Protein AF-A0A444KFA4-F1 (afdb_monomer_lite)

Structure (mmCIF, N/CA/C/O backbone):
data_AF-A0A444KFA4-F1
#
_entry.id   AF-A0A444KFA4-F1
#
loop_
_atom_site.group_PDB
_atom_site.id
_atom_site.type_symbol
_atom_site.label_atom_id
_atom_site.label_alt_id
_atom_site.label_comp_id
_atom_site.label_asym_id
_atom_sit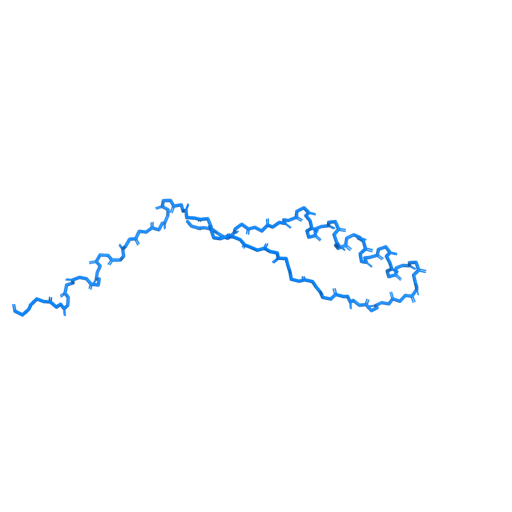e.label_entity_id
_atom_site.label_seq_id
_atom_si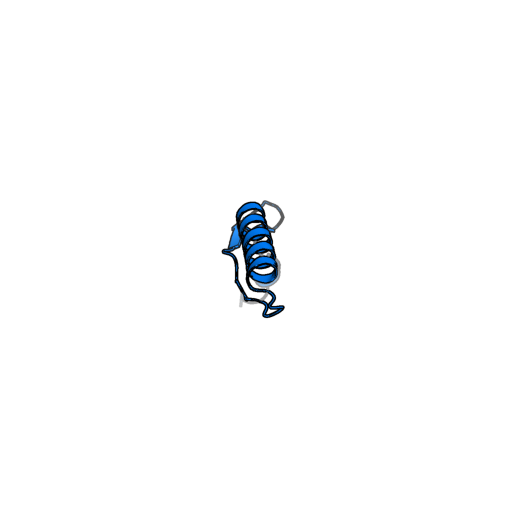te.pdbx_PDB_ins_code
_atom_site.Cartn_x
_atom_site.Cartn_y
_atom_site.Cartn_z
_atom_site.occupancy
_atom_site.B_iso_or_equiv
_atom_site.auth_seq_id
_atom_site.auth_comp_id
_atom_site.auth_asym_id
_atom_site.auth_atom_id
_atom_site.pdbx_PDB_model_num
ATOM 1 N N . THR A 1 1 ? 17.414 6.441 -10.178 1.00 92.12 1 THR A N 1
ATOM 2 C CA . THR A 1 1 ? 16.861 5.189 -9.658 1.00 92.12 1 THR A CA 1
ATOM 3 C C . THR A 1 1 ? 16.122 5.459 -8.375 1.00 92.12 1 THR A C 1
ATOM 5 O O . THR A 1 1 ? 16.602 6.238 -7.562 1.00 92.12 1 THR A O 1
ATOM 8 N N . SER A 1 2 ? 14.937 4.880 -8.227 1.00 95.75 2 SER A N 1
ATOM 9 C CA . SER A 1 2 ? 14.059 5.023 -7.060 1.00 95.75 2 SER A CA 1
ATOM 10 C C . SER A 1 2 ? 13.264 3.735 -6.852 1.00 95.75 2 SER A C 1
ATOM 12 O O . SER A 1 2 ? 13.071 2.987 -7.805 1.00 95.75 2 SER A O 1
ATOM 14 N N . VAL A 1 3 ? 12.750 3.498 -5.647 1.00 95.94 3 VAL A N 1
ATOM 15 C CA . VAL A 1 3 ? 11.767 2.434 -5.395 1.00 95.94 3 VAL A CA 1
ATOM 16 C C . VAL A 1 3 ? 10.380 3.067 -5.387 1.00 95.94 3 VAL A C 1
ATOM 18 O O . VAL A 1 3 ? 10.116 3.964 -4.590 1.00 95.94 3 VAL A O 1
ATOM 21 N N . ALA A 1 4 ? 9.516 2.643 -6.304 1.00 96.12 4 ALA A N 1
ATOM 22 C CA . ALA A 1 4 ? 8.108 3.007 -6.287 1.00 96.12 4 ALA A CA 1
ATOM 23 C C . ALA A 1 4 ? 7.356 2.119 -5.294 1.00 96.12 4 ALA A C 1
ATOM 25 O O . ALA A 1 4 ? 7.590 0.910 -5.225 1.00 96.12 4 ALA A O 1
ATOM 26 N N . VAL A 1 5 ? 6.440 2.736 -4.553 1.00 96.25 5 VAL A N 1
ATOM 27 C CA . VAL A 1 5 ? 5.572 2.081 -3.573 1.00 96.25 5 VAL A CA 1
ATOM 28 C C . VAL A 1 5 ? 4.118 2.420 -3.884 1.00 96.25 5 VAL A C 1
ATOM 30 O O . VAL A 1 5 ? 3.821 3.527 -4.338 1.00 96.25 5 VAL A O 1
ATOM 33 N N . ASP A 1 6 ? 3.208 1.489 -3.610 1.00 95.62 6 ASP A N 1
ATOM 34 C CA . ASP A 1 6 ? 1.765 1.746 -3.653 1.00 95.62 6 ASP A CA 1
ATOM 35 C C . ASP A 1 6 ? 1.318 2.488 -2.381 1.00 95.62 6 ASP A C 1
ATOM 37 O O . ASP A 1 6 ? 0.803 1.901 -1.427 1.00 95.62 6 ASP A O 1
ATOM 41 N N . ALA A 1 7 ? 1.578 3.796 -2.341 1.00 94.62 7 ALA A N 1
ATOM 42 C CA . ALA A 1 7 ? 1.250 4.632 -1.187 1.00 94.62 7 ALA A CA 1
ATOM 43 C C . ALA A 1 7 ? -0.265 4.719 -0.937 1.00 94.62 7 ALA A C 1
ATOM 45 O O . ALA A 1 7 ? -0.697 4.723 0.215 1.00 94.62 7 ALA A O 1
ATOM 46 N N . ALA A 1 8 ? -1.068 4.763 -2.005 1.00 95.38 8 ALA A N 1
ATOM 47 C CA . ALA A 1 8 ? -2.520 4.859 -1.903 1.00 95.38 8 ALA A CA 1
ATOM 48 C C . ALA A 1 8 ? -3.119 3.579 -1.3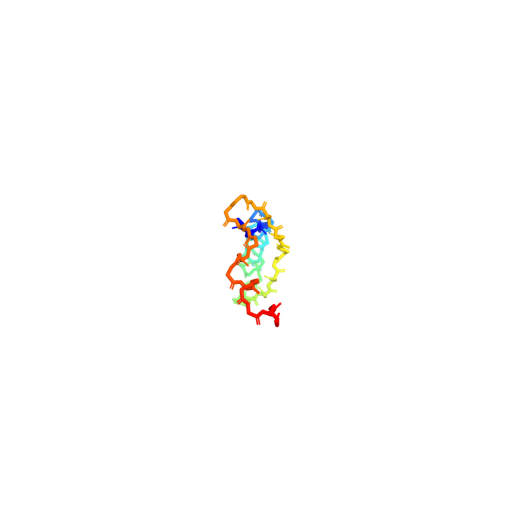05 1.00 95.38 8 ALA A C 1
ATOM 50 O O . ALA A 1 8 ? -3.850 3.657 -0.318 1.00 95.38 8 ALA A O 1
ATOM 51 N N . GLY A 1 9 ? -2.747 2.405 -1.828 1.00 94.94 9 GLY A N 1
ATOM 52 C CA . GLY A 1 9 ? -3.226 1.133 -1.292 1.00 94.94 9 GLY A CA 1
ATOM 53 C C . GLY A 1 9 ? -2.708 0.844 0.118 1.00 94.94 9 GLY A C 1
ATOM 54 O O . GLY A 1 9 ? -3.433 0.268 0.930 1.00 94.94 9 GLY A O 1
ATOM 55 N N . LEU A 1 10 ? -1.490 1.283 0.464 1.00 95.12 10 LEU A N 1
ATOM 56 C CA . LEU A 1 10 ? -1.012 1.240 1.853 1.00 95.12 10 LEU A CA 1
ATOM 57 C C . LEU A 1 10 ? -1.863 2.123 2.778 1.00 95.12 10 LEU A C 1
ATOM 59 O O . LEU A 1 10 ? -2.222 1.684 3.870 1.00 95.12 10 LEU A O 1
ATOM 63 N N . GLY A 1 11 ? -2.223 3.330 2.337 1.00 95.19 11 GLY A N 1
ATOM 64 C CA . GLY A 1 11 ? -3.094 4.238 3.084 1.00 95.19 11 GLY A CA 1
ATOM 65 C C . GLY A 1 11 ? -4.504 3.681 3.293 1.00 95.19 11 GLY A C 1
ATOM 66 O O . GLY A 1 1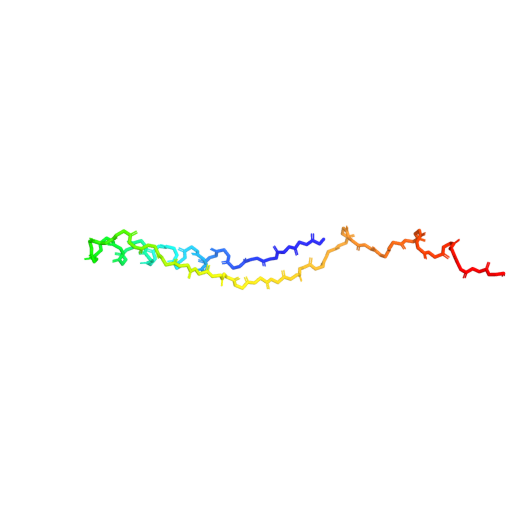1 ? -5.010 3.711 4.414 1.00 95.19 11 GLY A O 1
ATOM 67 N N . GLU A 1 12 ? -5.112 3.112 2.248 1.00 96.19 12 GLU A N 1
ATOM 68 C CA . GLU A 1 12 ? -6.422 2.450 2.330 1.00 96.19 12 GLU A CA 1
ATOM 69 C C . GLU A 1 12 ? -6.409 1.327 3.372 1.00 96.19 12 GLU A C 1
ATOM 71 O O . GLU A 1 12 ? -7.267 1.282 4.257 1.00 96.19 12 GLU A O 1
ATOM 76 N N . ARG A 1 13 ? -5.399 0.450 3.318 1.00 94.50 13 ARG A N 1
ATOM 77 C CA . ARG A 1 13 ? -5.267 -0.655 4.277 1.00 94.50 13 ARG A CA 1
ATOM 78 C C . ARG A 1 13 ? -5.009 -0.164 5.695 1.00 94.50 13 ARG A C 1
ATOM 80 O O . ARG A 1 13 ? -5.583 -0.721 6.628 1.00 94.50 13 ARG A O 1
ATOM 87 N N . ALA A 1 14 ? -4.205 0.884 5.870 1.00 95.44 14 ALA A N 1
ATOM 88 C CA . ALA A 1 14 ? -3.978 1.490 7.180 1.00 95.44 14 ALA A CA 1
ATOM 89 C C . ALA A 1 14 ? -5.281 2.051 7.773 1.00 95.44 14 ALA A C 1
ATOM 91 O O . ALA A 1 14 ? -5.604 1.780 8.932 1.00 95.44 14 ALA A O 1
ATOM 92 N N . ALA A 1 15 ? -6.066 2.771 6.967 1.00 96.62 15 ALA A N 1
ATOM 93 C CA . ALA A 1 15 ? -7.368 3.283 7.379 1.00 96.62 15 ALA A CA 1
ATOM 94 C C . ALA A 1 15 ? -8.332 2.141 7.730 1.00 96.62 15 ALA A C 1
ATOM 96 O O . ALA A 1 15 ? -8.975 2.175 8.780 1.00 96.62 15 ALA A O 1
ATOM 97 N N . HIS A 1 16 ? -8.385 1.095 6.902 1.00 95.38 16 HIS A N 1
ATOM 98 C CA . HIS A 1 16 ? -9.208 -0.082 7.166 1.00 95.38 16 HIS A CA 1
ATOM 99 C C . HIS A 1 16 ? -8.825 -0.757 8.492 1.00 95.38 16 HIS A C 1
ATOM 101 O O . HIS A 1 16 ? -9.698 -1.001 9.327 1.00 95.38 16 HIS A O 1
ATOM 107 N N . ALA A 1 17 ? -7.537 -1.035 8.713 1.00 95.06 17 ALA A N 1
ATOM 108 C CA . ALA A 1 17 ? -7.049 -1.676 9.935 1.00 95.06 17 ALA A CA 1
ATOM 109 C C . ALA A 1 17 ? -7.397 -0.849 11.185 1.00 95.06 17 ALA A C 1
ATOM 111 O O . ALA A 1 17 ? -7.861 -1.393 12.188 1.00 95.06 17 ALA A O 1
ATOM 112 N N . MET A 1 18 ? -7.256 0.479 11.109 1.00 96.12 18 MET A N 1
ATOM 113 C CA . MET A 1 18 ? -7.664 1.391 12.184 1.00 96.12 18 MET A CA 1
ATOM 114 C C . MET A 1 18 ? -9.163 1.302 12.479 1.00 96.12 18 MET A C 1
ATOM 116 O O . MET A 1 18 ? -9.555 1.145 13.637 1.00 96.12 18 MET A O 1
ATOM 120 N N . LEU A 1 19 ? -10.008 1.353 11.447 1.00 96.44 19 LEU A N 1
ATOM 121 C CA . LEU A 1 19 ? -11.459 1.245 11.613 1.00 96.44 19 LEU A CA 1
ATOM 122 C C . LEU A 1 19 ? -11.858 -0.103 12.227 1.00 96.44 19 LEU A C 1
ATOM 124 O O . LEU A 1 19 ? -12.677 -0.143 13.146 1.00 96.44 19 LEU A O 1
ATOM 128 N N . LYS A 1 20 ? -11.233 -1.196 11.783 1.00 96.00 20 LYS A N 1
ATOM 129 C CA . LYS A 1 20 ? -11.456 -2.541 12.326 1.00 96.00 20 LYS A CA 1
ATOM 130 C C . LYS A 1 20 ? -11.041 -2.650 13.794 1.00 96.00 20 LYS A C 1
ATOM 132 O O . LYS A 1 20 ? -11.782 -3.239 14.587 1.00 96.00 20 LYS A O 1
ATOM 137 N N . MET A 1 21 ? -9.909 -2.053 14.174 1.00 96.94 21 MET A N 1
ATOM 138 C CA . MET A 1 21 ? -9.462 -1.977 15.571 1.00 96.94 21 MET A CA 1
ATOM 139 C C . MET A 1 21 ? -10.475 -1.239 16.454 1.00 96.94 21 MET A C 1
ATOM 141 O O . MET A 1 21 ? -10.869 -1.753 17.504 1.00 96.94 21 MET A O 1
ATOM 145 N N . ILE A 1 22 ? -10.969 -0.083 15.997 1.00 96.38 22 ILE A N 1
ATOM 146 C CA . ILE A 1 22 ? -11.981 0.711 16.714 1.00 96.38 22 ILE A CA 1
ATOM 147 C C . ILE A 1 22 ? -13.272 -0.094 16.902 1.00 96.38 22 ILE A C 1
ATOM 149 O O . ILE A 1 22 ? -13.768 -0.217 18.024 1.00 96.38 22 ILE A O 1
ATOM 153 N N . GLN A 1 23 ? -13.802 -0.673 15.821 1.00 96.94 23 GLN A N 1
ATOM 154 C CA . GLN A 1 23 ? -15.062 -1.423 15.850 1.00 96.94 23 GLN A CA 1
ATOM 155 C C . GLN A 1 23 ? -14.975 -2.667 16.740 1.00 96.94 23 GLN A C 1
ATOM 157 O O . GLN 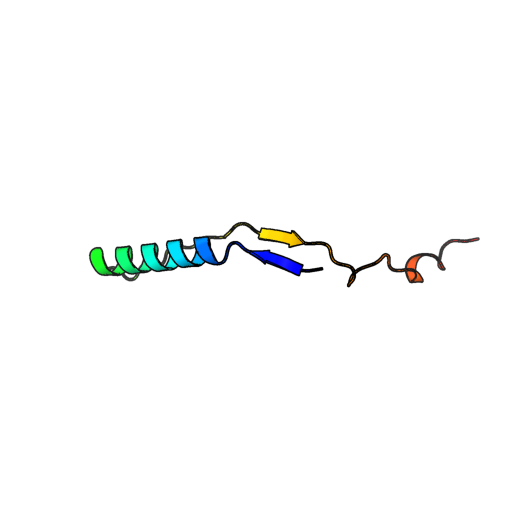A 1 23 ? -15.917 -2.976 17.468 1.00 96.94 23 GLN A O 1
ATOM 162 N N . SER A 1 24 ? -13.826 -3.343 16.729 1.00 96.56 24 SER A N 1
ATOM 163 C CA . SER A 1 24 ? -13.600 -4.563 17.512 1.00 96.56 24 SER A CA 1
ATOM 164 C C . SER A 1 24 ? -13.123 -4.284 18.942 1.00 96.56 24 SER A C 1
ATOM 166 O O . SER A 1 24 ? -12.880 -5.228 19.69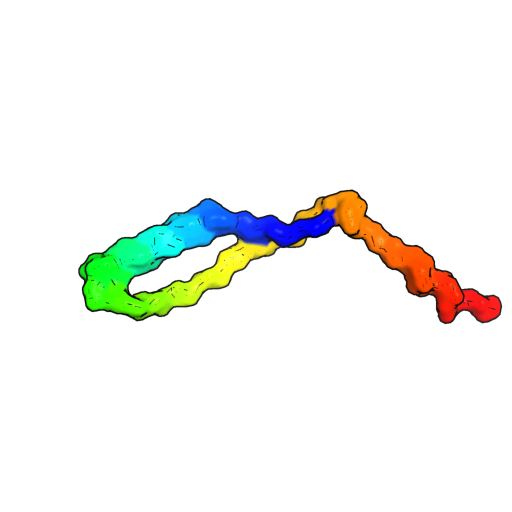2 1.00 96.56 24 SER A O 1
ATOM 168 N N . ARG A 1 25 ? -12.956 -3.005 19.324 1.00 95.94 25 ARG A N 1
ATOM 169 C CA . ARG A 1 25 ? -12.397 -2.565 20.618 1.00 95.94 25 ARG A CA 1
ATOM 170 C C . ARG A 1 25 ? -11.086 -3.273 20.971 1.00 95.94 25 ARG A C 1
ATOM 172 O O . ARG A 1 25 ? -10.843 -3.629 22.122 1.00 95.94 25 ARG A O 1
ATOM 179 N N . THR A 1 26 ? -10.244 -3.485 19.968 1.00 93.38 26 THR A N 1
ATOM 180 C CA . THR A 1 26 ? -8.943 -4.135 20.115 1.00 93.38 26 THR A CA 1
ATOM 181 C C . THR A 1 26 ? -7.853 -3.225 19.580 1.00 93.38 26 THR A C 1
ATOM 183 O O . THR A 1 26 ? -8.068 -2.468 18.641 1.00 93.38 26 THR A O 1
ATOM 186 N N . THR A 1 27 ? -6.670 -3.315 20.169 1.00 92.50 27 THR A N 1
ATOM 187 C CA . THR A 1 27 ? -5.473 -2.587 19.733 1.00 92.50 27 THR A CA 1
ATOM 188 C C . THR A 1 27 ? -4.487 -3.495 19.006 1.00 92.50 27 THR A C 1
ATOM 190 O O . THR A 1 27 ? -3.336 -3.119 18.789 1.00 92.50 27 THR A O 1
ATOM 193 N N . ARG A 1 28 ? -4.908 -4.717 18.654 1.00 91.00 28 ARG A N 1
ATOM 194 C CA . ARG A 1 28 ? -4.055 -5.657 17.934 1.00 91.00 28 ARG A CA 1
ATOM 195 C C . ARG A 1 28 ? -3.784 -5.128 16.528 1.00 91.00 28 ARG A C 1
ATOM 197 O O . ARG A 1 28 ? -4.667 -5.155 15.675 1.00 91.00 28 ARG A O 1
ATOM 204 N N . ALA A 1 29 ? -2.547 -4.698 16.311 1.00 86.31 29 ALA A N 1
ATOM 205 C CA . ALA A 1 29 ? -2.053 -4.308 15.004 1.00 86.31 29 ALA A CA 1
ATOM 206 C C . ALA A 1 29 ? -1.884 -5.532 14.090 1.00 86.31 29 ALA A C 1
ATOM 208 O O . ALA A 1 29 ? -1.588 -6.640 14.548 1.00 86.31 29 ALA A O 1
ATOM 209 N N . GLU A 1 30 ? -2.083 -5.309 12.796 1.00 87.75 30 GLU A N 1
ATOM 210 C CA . GLU A 1 30 ? -1.868 -6.289 11.735 1.00 87.75 30 GLU A CA 1
ATOM 211 C C . GLU A 1 30 ? -0.722 -5.795 10.854 1.00 87.75 30 GLU A C 1
ATOM 213 O O . GLU A 1 30 ? -0.730 -4.642 10.418 1.00 87.75 30 GLU A O 1
ATOM 218 N N . ASP A 1 31 ? 0.248 -6.667 10.587 1.00 91.69 31 ASP A N 1
ATOM 219 C CA . ASP A 1 31 ? 1.362 -6.339 9.708 1.00 91.69 31 ASP A CA 1
ATOM 220 C C . ASP A 1 31 ? 0.978 -6.579 8.252 1.00 91.69 31 ASP A C 1
ATOM 222 O O . ASP A 1 31 ? 0.406 -7.610 7.886 1.00 91.69 31 ASP A O 1
ATOM 226 N N . HIS A 1 32 ? 1.338 -5.626 7.399 1.00 91.19 32 HIS A N 1
ATOM 227 C CA . HIS A 1 32 ? 1.159 -5.749 5.966 1.00 91.19 32 HIS A CA 1
ATOM 228 C C . HIS A 1 32 ? 2.364 -5.173 5.216 1.00 91.19 32 HIS A C 1
ATOM 230 O O . HIS A 1 32 ? 2.684 -3.992 5.342 1.00 91.19 32 HIS A O 1
ATOM 236 N N . ILE A 1 33 ? 2.989 -5.997 4.372 1.00 93.69 33 ILE A N 1
ATOM 237 C CA . ILE A 1 33 ? 4.082 -5.591 3.482 1.00 93.69 33 ILE A CA 1
ATOM 238 C C . ILE A 1 33 ? 3.496 -5.247 2.107 1.00 93.69 33 ILE A C 1
ATOM 240 O O . ILE A 1 33 ? 2.975 -6.118 1.412 1.00 93.69 33 ILE A O 1
ATOM 244 N N . GLY A 1 34 ? 3.582 -3.974 1.714 1.00 91.94 34 GLY A N 1
ATOM 245 C CA . GLY A 1 34 ? 3.135 -3.511 0.400 1.00 91.94 34 GLY A CA 1
ATOM 246 C C . GLY A 1 34 ? 4.082 -3.915 -0.731 1.00 91.94 34 GLY A C 1
ATOM 247 O O . GLY A 1 34 ? 5.287 -4.059 -0.529 1.00 91.94 34 GLY A O 1
ATOM 248 N N . ALA A 1 35 ? 3.535 -4.062 -1.939 1.00 92.44 35 ALA A N 1
ATOM 249 C CA . ALA A 1 35 ? 4.334 -4.299 -3.134 1.00 92.44 35 ALA A CA 1
ATOM 250 C C . ALA A 1 35 ? 5.224 -3.089 -3.458 1.00 92.44 35 ALA A C 1
ATOM 252 O O . ALA A 1 35 ? 4.839 -1.932 -3.258 1.00 92.44 35 ALA A O 1
ATOM 253 N N . VAL A 1 36 ? 6.407 -3.372 -4.000 1.00 96.38 36 VAL A N 1
ATOM 254 C CA . VAL A 1 36 ? 7.381 -2.363 -4.421 1.00 96.38 36 VAL A CA 1
ATOM 255 C C . VAL A 1 36 ? 7.900 -2.673 -5.817 1.00 96.38 36 VAL A C 1
ATOM 257 O O . VAL A 1 36 ? 7.928 -3.830 -6.236 1.00 96.38 36 VAL A O 1
ATOM 260 N N . SER A 1 37 ? 8.333 -1.638 -6.533 1.00 95.12 37 SER A N 1
ATOM 261 C CA . SER A 1 37 ? 8.941 -1.784 -7.855 1.00 95.12 37 SER A CA 1
ATOM 262 C C . SER A 1 37 ? 10.176 -0.906 -7.995 1.00 95.12 37 SER A C 1
ATOM 264 O O . SER A 1 37 ? 10.191 0.251 -7.568 1.00 95.12 37 SER A O 1
ATOM 266 N N . LEU A 1 38 ? 11.226 -1.448 -8.608 1.00 95.06 38 LEU A N 1
ATOM 267 C CA . LEU A 1 38 ? 12.419 -0.681 -8.936 1.00 95.06 38 LEU A CA 1
ATOM 268 C C . LEU A 1 38 ? 12.158 0.174 -10.178 1.00 95.06 38 LEU A C 1
ATOM 270 O O . LEU A 1 38 ? 11.895 -0.338 -11.262 1.00 95.06 38 LEU A O 1
ATOM 274 N N . VAL A 1 39 ? 12.312 1.485 -10.029 1.00 95.19 39 VAL A N 1
ATOM 275 C CA . VAL A 1 39 ? 12.242 2.443 -11.129 1.00 95.19 39 VAL A CA 1
ATOM 276 C C . VAL A 1 39 ? 13.655 2.884 -11.483 1.00 95.19 39 VAL A C 1
ATOM 278 O O . VAL A 1 39 ? 14.299 3.648 -10.753 1.00 95.19 39 VAL A O 1
ATOM 281 N N . VAL A 1 40 ? 14.139 2.411 -12.627 1.00 92.44 40 VAL A N 1
ATOM 282 C CA . VAL A 1 40 ? 15.410 2.857 -13.200 1.00 92.44 40 VAL A CA 1
ATOM 283 C C . VAL A 1 40 ? 15.229 4.276 -13.740 1.00 92.44 40 VAL A C 1
ATOM 285 O O . VAL A 1 40 ? 14.264 4.573 -14.438 1.00 92.44 40 VAL A O 1
ATOM 288 N N . ARG A 1 41 ? 16.145 5.174 -13.372 1.00 91.25 41 ARG A N 1
ATOM 289 C CA . ARG A 1 41 ? 16.210 6.549 -13.896 1.00 91.25 41 ARG A CA 1
ATOM 290 C C . ARG A 1 41 ? 17.661 6.870 -14.228 1.00 91.25 41 ARG A C 1
ATOM 292 O O . ARG A 1 41 ? 18.551 6.190 -13.724 1.00 91.25 41 ARG A O 1
ATOM 299 N N . GLU A 1 42 ? 17.887 7.964 -14.943 1.00 89.81 42 GLU A N 1
ATOM 300 C CA . GLU A 1 42 ? 19.211 8.416 -15.405 1.00 89.81 42 GLU A CA 1
ATOM 301 C C . GLU A 1 42 ? 20.249 8.629 -14.290 1.00 89.81 42 GLU A C 1
ATOM 303 O O . GLU A 1 42 ? 21.444 8.663 -14.554 1.00 89.81 42 GLU A O 1
ATOM 308 N N . SER A 1 43 ? 19.828 8.705 -13.023 1.00 86.38 43 SER A N 1
ATOM 309 C CA . SER A 1 43 ? 20.737 8.840 -11.878 1.00 86.38 43 SER A CA 1
ATOM 310 C C . SER A 1 43 ? 21.600 7.598 -11.590 1.00 86.38 43 SER A C 1
ATOM 312 O O . SER A 1 43 ? 22.280 7.562 -10.564 1.00 86.38 43 SER A O 1
ATOM 314 N N . SER A 1 44 ? 21.521 6.539 -12.396 1.00 84.44 44 SER A N 1
ATOM 315 C CA . SER A 1 44 ? 22.359 5.349 -12.245 1.00 84.44 44 SER A CA 1
ATOM 316 C C . SER A 1 44 ? 22.907 4.912 -13.593 1.00 84.44 44 SER A C 1
ATOM 318 O O . SER A 1 44 ? 22.187 4.875 -14.586 1.00 84.44 44 SER A O 1
ATOM 320 N N . GLY A 1 45 ? 24.184 4.548 -13.601 1.00 82.50 45 GLY A N 1
ATOM 321 C CA . GLY A 1 45 ? 24.892 4.045 -14.767 1.00 82.50 45 GLY A CA 1
ATOM 322 C C . GLY A 1 45 ? 25.940 3.010 -14.359 1.00 82.50 45 GLY A C 1
ATOM 323 O O . GLY A 1 45 ? 26.207 2.842 -13.166 1.00 82.50 45 GLY A O 1
ATOM 324 N N . PRO A 1 46 ? 26.522 2.296 -15.331 1.00 81.94 46 PRO A N 1
ATOM 325 C CA . PRO A 1 46 ? 27.556 1.309 -15.060 1.00 81.94 46 PRO A CA 1
ATOM 326 C C . PRO A 1 46 ? 28.767 1.970 -14.393 1.00 81.94 46 PRO A C 1
ATOM 328 O O . PRO A 1 46 ? 29.229 3.028 -14.827 1.00 81.94 46 PRO A O 1
ATOM 331 N N . ASN A 1 47 ? 29.293 1.335 -13.344 1.00 80.94 47 ASN A N 1
ATOM 332 C CA . ASN A 1 47 ? 30.524 1.780 -12.706 1.00 80.94 47 ASN A CA 1
ATOM 333 C C . ASN A 1 47 ? 31.697 1.556 -13.671 1.00 80.94 47 ASN A C 1
ATOM 335 O O . ASN A 1 47 ? 32.148 0.432 -13.861 1.00 80.94 47 ASN A O 1
ATOM 339 N N . ARG A 1 48 ? 32.197 2.622 -14.301 1.00 75.81 48 ARG A N 1
ATOM 340 C CA . ARG A 1 48 ? 33.307 2.533 -15.269 1.00 75.81 48 ARG A CA 1
ATOM 341 C C . ARG A 1 48 ? 34.659 2.225 -14.613 1.00 75.81 48 ARG A C 1
ATOM 343 O O . ARG A 1 48 ? 35.593 1.838 -15.304 1.00 75.81 48 ARG A O 1
ATOM 350 N N . ASN A 1 49 ? 34.756 2.345 -13.287 1.00 66.69 49 ASN A N 1
ATOM 351 C CA . ASN A 1 49 ? 35.986 2.083 -12.538 1.00 66.69 49 ASN A CA 1
ATOM 352 C C . ASN A 1 49 ? 36.263 0.590 -12.291 1.00 66.69 49 ASN A C 1
ATOM 354 O O . ASN A 1 49 ? 37.358 0.248 -11.861 1.00 66.69 49 ASN A O 1
ATOM 358 N N . SER A 1 50 ? 35.310 -0.307 -12.564 1.00 59.38 50 SER A N 1
ATOM 359 C CA . SER A 1 50 ? 35.519 -1.759 -12.446 1.00 59.38 50 SER A CA 1
ATOM 360 C C . SER A 1 50 ? 36.108 -2.406 -13.708 1.00 59.38 50 SER A C 1
ATOM 362 O O . SER A 1 50 ? 36.240 -3.622 -13.746 1.00 59.38 50 SER A O 1
ATOM 364 N N . GLN A 1 51 ? 36.458 -1.623 -14.739 1.00 57.53 51 GLN A N 1
ATOM 365 C CA . GLN A 1 51 ? 37.027 -2.117 -16.005 1.00 57.53 51 GLN A CA 1
ATOM 366 C C . GLN A 1 51 ? 38.554 -1.945 -16.134 1.00 57.53 51 GLN A C 1
ATOM 368 O O . GLN A 1 51 ? 39.121 -2.389 -17.123 1.00 57.53 51 GLN A O 1
ATOM 373 N N . VAL A 1 52 ? 39.236 -1.331 -15.157 1.00 57.62 52 VAL A N 1
ATOM 374 C CA . VAL A 1 52 ? 40.688 -1.023 -15.230 1.00 57.62 52 VAL A CA 1
ATOM 375 C C . VAL A 1 52 ? 41.553 -2.060 -14.480 1.00 57.62 52 VAL A C 1
ATOM 377 O O . VAL A 1 52 ? 42.734 -1.844 -14.248 1.00 57.62 52 VAL A O 1
ATOM 380 N N . GLY A 1 53 ? 40.981 -3.202 -14.087 1.00 60.19 53 GLY A N 1
ATOM 381 C CA . GLY A 1 53 ? 41.657 -4.204 -13.251 1.00 60.19 53 GLY A CA 1
ATOM 382 C C . GLY A 1 53 ? 41.856 -5.583 -13.873 1.00 60.19 53 GLY A C 1
ATOM 383 O O . GLY A 1 53 ? 42.182 -6.496 -13.127 1.00 60.19 53 GLY A O 1
ATOM 384 N N . ASP A 1 54 ? 41.629 -5.761 -15.177 1.00 55.59 54 ASP A N 1
ATOM 385 C CA . ASP A 1 54 ? 41.880 -7.047 -15.844 1.00 55.59 54 ASP A CA 1
ATOM 386 C C . ASP A 1 54 ? 42.175 -6.836 -17.340 1.00 55.59 54 ASP A C 1
ATOM 388 O O . ASP A 1 54 ? 41.352 -7.062 -18.226 1.00 55.59 54 ASP A O 1
ATOM 392 N N . ALA A 1 55 ? 43.354 -6.287 -17.615 1.00 46.88 55 ALA A N 1
ATOM 393 C CA . ALA A 1 55 ? 44.001 -6.370 -18.917 1.00 46.88 55 ALA A CA 1
ATOM 394 C C . ALA A 1 55 ? 45.486 -6.625 -18.643 1.00 46.88 55 ALA A C 1
ATOM 396 O O . ALA A 1 55 ? 46.215 -5.715 -18.244 1.00 46.88 55 ALA A O 1
ATOM 397 N N . ALA A 1 56 ? 45.844 -7.906 -18.743 1.00 40.47 56 ALA A N 1
ATOM 398 C CA . ALA A 1 56 ? 47.200 -8.443 -18.700 1.00 40.47 56 ALA A CA 1
ATOM 399 C C . ALA A 1 56 ? 48.108 -7.858 -19.794 1.00 40.47 56 ALA A C 1
ATOM 401 O O . ALA A 1 56 ? 47.577 -7.461 -20.859 1.00 40.47 56 ALA A O 1
#

Foldseek 3Di:
DDKDWPPVVVVVVVVVQVVVCVVVVHPDDDDDDTDIDDDDDPVDDDDPVVPPPDDD

pLDDT: mean 87.41, std 14.05, range [40.47, 96.94]

Sequence (56 aa):
TSVAVDAAGLGERAAHAMLKMIQSRTTRAEDHIGAVSLVVRESSGPNRNSQVGDAA

Secondary structure (DSSP, 8-state):
-EEEE-HHHHHHHHHHHHHHHHHTT----------EEEE--TT----GGGGSS---

Radius of gyration: 21.53 Å; chains: 1; bounding box: 62×17×40 Å